Protein AF-A0A7Z0N219-F1 (afdb_monomer_lite)

Secondary structure (DSSP, 8-state):
--------------EEEEEEEEEETTEEEEEEEEEEEES-TTS-EEEEESSS-TT-TTS-SS-SSEEEEEEEETTEEEEEEEETTEEEEEE--TT---BTTEEEEEEEEEE--HHHHHHHHHTT--GGGS--SEEEEEEEEEEE-

pLDDT: mean 74.86, std 15.17, range [30.14, 91.12]

Sequence (145 aa):
MLAGMVYGGLASAQAQSGQLKGKIGPHTFDVPVQCEMAGKKETPTISAMTDSNRRKPLEDVNGDGVAGQVSSMNGTVVVSITFGDDFYRFNGKKNVEFRSKGFTWKETIKEYDNEKMKALMEAGKRLKDQAPERVYEIDLEFSCQ

Radius of gyration: 19.48 Å; chains: 1; bounding box: 41×27×77 Å

Structure (mmCIF, N/CA/C/O backbone):
data_AF-A0A7Z0N219-F1
#
_entry.id   AF-A0A7Z0N219-F1
#
loop_
_atom_site.group_PDB
_atom_site.id
_atom_site.type_symbol
_atom_site.label_atom_id
_atom_site.label_alt_id
_atom_site.label_comp_id
_atom_site.label_asym_id
_atom_site.label_entity_id
_atom_site.label_seq_id
_atom_site.pdbx_PDB_ins_code
_atom_site.Cartn_x
_atom_site.Cartn_y
_atom_site.Cartn_z
_atom_site.occupancy
_atom_site.B_iso_or_equiv
_atom_site.auth_seq_id
_atom_site.auth_comp_id
_atom_site.auth_asym_id
_atom_site.auth_atom_id
_atom_site.pdbx_PDB_model_num
ATOM 1 N N . MET A 1 1 ? 5.311 -14.480 56.507 1.00 34.00 1 MET A N 1
ATOM 2 C CA . MET A 1 1 ? 4.321 -14.904 55.491 1.00 34.00 1 MET A CA 1
ATOM 3 C C . MET A 1 1 ? 3.388 -13.717 55.293 1.00 34.00 1 MET A C 1
ATOM 5 O O . MET A 1 1 ? 2.900 -13.237 56.297 1.00 34.00 1 MET A O 1
ATOM 9 N N . LEU A 1 2 ? 3.149 -13.107 54.140 1.00 35.31 2 LEU A N 1
ATOM 10 C CA . LEU A 1 2 ? 3.546 -13.312 52.751 1.00 35.31 2 LEU A CA 1
ATOM 11 C C . LEU A 1 2 ? 3.485 -11.903 52.121 1.00 35.31 2 LEU A C 1
ATOM 13 O O . LEU A 1 2 ? 2.514 -11.182 52.340 1.00 35.31 2 LEU A O 1
ATOM 17 N N . ALA A 1 3 ? 4.530 -11.495 51.402 1.00 34.97 3 ALA A N 1
ATOM 18 C CA . ALA A 1 3 ? 4.552 -10.240 50.659 1.00 34.97 3 ALA A CA 1
ATOM 19 C C . ALA A 1 3 ? 3.649 -10.372 49.423 1.00 34.97 3 ALA A C 1
ATOM 21 O O . ALA A 1 3 ? 3.875 -11.242 48.583 1.00 34.97 3 ALA A O 1
ATOM 22 N N . GLY A 1 4 ? 2.621 -9.528 49.320 1.00 32.75 4 GLY A N 1
ATOM 23 C CA . GLY A 1 4 ? 1.792 -9.418 48.123 1.00 32.75 4 GLY A CA 1
ATOM 24 C C . GLY A 1 4 ? 2.549 -8.671 47.030 1.00 32.75 4 GLY A C 1
ATOM 25 O O . GLY A 1 4 ? 2.572 -7.443 47.020 1.00 32.75 4 GLY A O 1
ATOM 26 N N . MET A 1 5 ? 3.187 -9.412 46.124 1.00 35.53 5 MET A N 1
ATOM 27 C CA . MET A 1 5 ? 3.682 -8.879 44.856 1.00 35.53 5 MET A CA 1
ATOM 28 C C . MET A 1 5 ? 2.488 -8.516 43.968 1.00 35.53 5 MET A C 1
ATOM 30 O O . MET A 1 5 ? 1.808 -9.393 43.438 1.00 35.53 5 MET A O 1
ATOM 34 N N . VAL A 1 6 ? 2.245 -7.218 43.790 1.00 36.78 6 VAL A N 1
ATOM 35 C CA . VAL A 1 6 ? 1.408 -6.705 42.703 1.00 36.78 6 VAL A CA 1
ATOM 36 C C . VAL A 1 6 ? 2.245 -6.805 41.431 1.00 36.78 6 VAL A C 1
ATOM 38 O O . VAL A 1 6 ? 3.171 -6.023 41.218 1.00 36.78 6 VAL A O 1
ATOM 41 N N . TYR A 1 7 ? 1.972 -7.830 40.624 1.00 39.09 7 TYR A N 1
ATOM 42 C CA . TYR A 1 7 ? 2.580 -7.985 39.308 1.00 39.09 7 TYR A CA 1
ATOM 43 C C . TYR A 1 7 ? 2.173 -6.816 38.411 1.00 39.09 7 TYR A C 1
ATOM 45 O O . TYR A 1 7 ? 1.006 -6.430 38.348 1.00 39.09 7 TYR A O 1
ATOM 53 N N . GLY A 1 8 ? 3.185 -6.240 37.762 1.00 31.80 8 GLY A N 1
ATOM 54 C CA . GLY A 1 8 ? 3.091 -5.032 36.961 1.00 31.80 8 GLY A CA 1
ATOM 55 C C . GLY A 1 8 ? 2.038 -5.120 35.865 1.00 31.80 8 GLY A C 1
ATOM 56 O O . GLY A 1 8 ? 1.910 -6.127 35.168 1.00 31.80 8 GLY A O 1
ATOM 57 N N . GLY A 1 9 ? 1.315 -4.014 35.697 1.00 30.14 9 GLY A N 1
ATOM 58 C CA . GLY A 1 9 ? 0.512 -3.778 34.512 1.00 30.14 9 GLY A CA 1
ATOM 59 C C . GLY A 1 9 ? 1.410 -3.841 33.282 1.00 30.14 9 GLY A C 1
ATOM 60 O O . GLY A 1 9 ? 2.255 -2.972 33.069 1.00 30.14 9 GLY A O 1
ATOM 61 N N . LEU A 1 10 ? 1.225 -4.882 32.474 1.00 38.34 10 LEU A N 1
ATOM 62 C CA . LEU A 1 10 ? 1.564 -4.836 31.061 1.00 38.34 10 LEU A CA 1
ATOM 63 C C . LEU A 1 10 ? 0.826 -3.625 30.492 1.00 38.34 10 LEU A C 1
ATOM 65 O O . LEU A 1 10 ? -0.404 -3.586 30.510 1.00 38.34 10 LEU A O 1
ATOM 69 N N . ALA A 1 11 ? 1.578 -2.615 30.055 1.00 39.44 11 ALA A N 1
ATOM 70 C CA . ALA A 1 11 ? 1.037 -1.498 29.302 1.00 39.44 11 ALA A CA 1
ATOM 71 C C . ALA A 1 11 ? 0.228 -2.078 28.136 1.00 39.44 11 ALA A C 1
ATOM 73 O O . ALA A 1 11 ? 0.797 -2.695 27.234 1.00 39.44 11 ALA A O 1
ATOM 74 N N . SER A 1 12 ? -1.101 -1.955 28.189 1.00 44.16 12 SER A N 1
ATOM 75 C CA . SER A 1 12 ? -1.948 -2.368 27.080 1.00 44.16 12 SER A CA 1
ATOM 76 C C . SER A 1 12 ? -1.553 -1.515 25.883 1.00 44.16 12 SER A C 1
ATOM 78 O O . SER A 1 12 ? -1.646 -0.288 25.961 1.00 44.16 12 SER A O 1
ATOM 80 N N . ALA A 1 13 ? -1.107 -2.139 24.792 1.00 52.09 13 ALA A N 1
ATOM 81 C CA . ALA A 1 13 ? -1.085 -1.468 23.503 1.00 52.09 13 ALA A CA 1
ATOM 82 C C . ALA A 1 13 ? -2.501 -0.919 23.277 1.00 52.09 13 ALA A C 1
ATOM 84 O O . ALA A 1 13 ? -3.457 -1.692 23.214 1.00 52.09 13 ALA A O 1
ATOM 85 N N . GLN A 1 14 ? -2.661 0.405 23.295 1.00 53.62 14 GLN A N 1
ATOM 86 C CA . GLN A 1 14 ? -3.959 1.019 23.055 1.00 53.62 14 GLN A CA 1
ATOM 87 C C . GLN A 1 14 ? -4.280 0.784 21.581 1.00 53.62 14 GLN A C 1
ATOM 89 O O . GLN A 1 14 ? -3.629 1.357 20.710 1.00 53.62 14 GLN A O 1
ATOM 94 N N . ALA A 1 15 ? -5.229 -0.114 21.312 1.00 61.59 15 ALA A N 1
ATOM 95 C CA . ALA A 1 15 ? -5.799 -0.256 19.984 1.00 61.59 15 ALA A CA 1
ATOM 96 C C . ALA A 1 15 ? -6.549 1.044 19.674 1.00 61.59 15 ALA A C 1
ATOM 98 O O . ALA A 1 15 ? -7.510 1.392 20.362 1.00 61.59 15 ALA A O 1
ATOM 99 N N . GLN A 1 16 ? -6.055 1.784 18.692 1.00 68.12 16 GLN A N 1
ATOM 100 C CA . GLN A 1 16 ? -6.666 3.007 18.191 1.00 68.12 16 GLN A CA 1
ATOM 101 C C . GLN A 1 16 ? -7.459 2.680 16.931 1.00 68.12 16 GLN A C 1
ATOM 103 O O . GLN A 1 16 ? -7.056 1.828 16.141 1.00 68.12 16 GLN A O 1
ATOM 108 N N . SER A 1 17 ? -8.595 3.333 16.726 1.00 82.19 17 SER A N 1
ATOM 109 C CA . SER A 1 17 ? -9.316 3.228 15.457 1.00 82.19 17 SER A CA 1
ATOM 110 C C . SER A 1 17 ? -8.701 4.177 14.436 1.00 82.19 17 SER A C 1
ATOM 112 O O . SER A 1 17 ? -8.268 5.276 14.780 1.00 82.19 17 SER A O 1
ATOM 114 N N . GLY A 1 18 ? -8.686 3.777 13.176 1.00 86.75 18 GLY A N 1
ATOM 115 C CA . GLY A 1 18 ? -8.165 4.580 12.084 1.00 86.75 18 GLY A CA 1
ATOM 116 C C . GLY A 1 18 ? -8.953 4.401 10.798 1.00 86.75 18 GLY A C 1
ATOM 117 O O . GLY A 1 18 ? -9.899 3.617 10.737 1.00 86.75 18 GLY A O 1
ATOM 118 N N . GLN A 1 19 ? -8.510 5.107 9.762 1.00 89.06 19 GLN A N 1
ATOM 119 C CA . GLN A 1 19 ? -9.034 4.980 8.405 1.00 89.06 19 GLN A CA 1
ATOM 120 C C . GLN A 1 19 ? -7.877 4.795 7.427 1.00 89.06 19 GLN A C 1
ATOM 122 O O . GLN A 1 19 ? -6.863 5.496 7.523 1.00 89.06 19 GLN A O 1
ATOM 127 N N . LEU A 1 20 ? -8.050 3.889 6.470 1.00 88.56 20 LEU A N 1
ATOM 128 C CA . LEU A 1 20 ? -7.204 3.768 5.294 1.00 88.56 20 LEU A CA 1
ATOM 129 C C . LEU A 1 20 ? -8.090 3.912 4.057 1.00 88.56 20 LEU A C 1
ATOM 131 O O . LEU A 1 20 ? -8.976 3.097 3.814 1.00 88.56 20 LEU A O 1
ATOM 135 N N . LYS A 1 21 ? -7.845 4.951 3.267 1.00 91.00 21 LYS A N 1
ATOM 136 C CA . LYS A 1 21 ? -8.615 5.222 2.053 1.00 91.00 21 LYS A CA 1
ATOM 137 C C . LYS A 1 21 ? -7.705 5.597 0.908 1.00 91.00 21 LYS A C 1
ATOM 139 O O . LYS A 1 21 ? -6.600 6.103 1.122 1.00 91.00 21 LYS A O 1
ATOM 144 N N . GLY A 1 22 ? -8.177 5.374 -0.307 1.00 89.81 22 GLY A N 1
ATOM 145 C CA . GLY A 1 22 ? -7.397 5.734 -1.467 1.00 89.81 22 GLY A CA 1
ATOM 146 C C . GLY A 1 22 ? -7.773 5.032 -2.750 1.00 89.81 22 GLY A C 1
ATOM 147 O O . GLY A 1 22 ? -8.852 4.457 -2.900 1.00 89.81 22 GLY A O 1
ATOM 148 N N . LYS A 1 23 ? -6.829 5.103 -3.685 1.00 90.00 23 LYS A N 1
ATOM 149 C CA . LYS A 1 23 ? -6.886 4.451 -4.987 1.00 90.00 23 LYS A CA 1
ATOM 150 C C . LYS A 1 23 ? -5.581 3.719 -5.266 1.00 90.00 23 LYS A C 1
ATOM 152 O O . LYS A 1 23 ? -4.509 4.278 -5.038 1.00 90.00 23 LYS A O 1
ATOM 157 N N . ILE A 1 24 ? -5.682 2.498 -5.789 1.00 88.88 24 ILE A N 1
ATOM 158 C CA . ILE A 1 24 ? -4.566 1.716 -6.331 1.00 88.88 24 ILE A CA 1
ATOM 159 C C . ILE A 1 24 ? -5.014 1.133 -7.669 1.00 88.88 24 ILE A C 1
ATOM 161 O O . ILE A 1 24 ? -5.860 0.241 -7.721 1.00 88.88 24 ILE A O 1
ATOM 165 N N . GLY A 1 25 ? -4.462 1.643 -8.772 1.00 86.56 25 GLY A N 1
ATOM 166 C CA . GLY A 1 25 ? -4.859 1.184 -10.107 1.00 86.56 25 GLY A CA 1
ATOM 167 C C . GLY A 1 25 ? -6.367 1.395 -10.353 1.00 86.56 25 GLY A C 1
ATOM 168 O O . GLY A 1 25 ? -6.812 2.545 -10.293 1.00 86.56 25 GLY A O 1
ATOM 169 N N . PRO A 1 26 ? -7.158 0.344 -10.652 1.00 87.06 26 PRO A N 1
ATOM 170 C CA . PRO A 1 26 ? -8.609 0.459 -10.833 1.00 87.06 26 PRO A CA 1
ATOM 171 C C . PRO A 1 26 ? -9.397 0.482 -9.511 1.00 87.06 26 PRO A C 1
ATOM 173 O O . PRO A 1 26 ? -10.580 0.818 -9.519 1.00 87.06 26 PRO A O 1
ATOM 176 N N . HIS A 1 27 ? -8.765 0.139 -8.388 1.00 88.56 27 HIS A N 1
ATOM 177 C CA . HIS A 1 27 ? -9.434 -0.068 -7.106 1.00 88.56 27 HIS A CA 1
ATOM 178 C C . HIS A 1 27 ? -9.525 1.233 -6.317 1.00 88.56 27 HIS A C 1
ATOM 180 O O . HIS A 1 27 ? -8.522 1.926 -6.146 1.00 88.56 27 HIS A O 1
ATOM 186 N N . THR A 1 28 ? -10.721 1.558 -5.827 1.00 90.06 28 THR A N 1
ATOM 187 C CA . THR A 1 28 ? -10.966 2.649 -4.868 1.00 90.06 28 THR A CA 1
ATOM 188 C C . THR A 1 28 ? -11.518 2.052 -3.585 1.00 90.06 28 THR A C 1
ATOM 190 O O . THR A 1 28 ? -12.356 1.157 -3.649 1.00 90.06 28 THR A O 1
ATOM 193 N N . PHE A 1 29 ? -11.064 2.538 -2.435 1.00 87.44 29 PHE A N 1
ATOM 194 C CA . PHE A 1 29 ? -11.431 1.977 -1.139 1.00 87.44 29 PHE A CA 1
ATOM 195 C C . PHE A 1 29 ? -11.436 3.036 -0.042 1.00 87.44 29 PHE A C 1
ATOM 197 O O . PHE A 1 29 ? -10.723 4.038 -0.114 1.00 87.44 29 PHE A O 1
ATOM 204 N N . ASP A 1 30 ? -12.244 2.782 0.979 1.00 91.12 30 ASP A N 1
ATOM 205 C CA . ASP A 1 30 ? -12.344 3.582 2.193 1.00 91.12 30 ASP A CA 1
ATOM 206 C C . ASP A 1 30 ? -12.725 2.645 3.342 1.00 91.12 30 ASP A C 1
ATOM 208 O O . ASP A 1 30 ? -13.893 2.292 3.501 1.00 91.12 30 ASP A O 1
ATOM 212 N N . VAL A 1 31 ? -11.722 2.164 4.078 1.00 86.56 31 VAL A N 1
ATOM 213 C CA . VAL A 1 31 ? -11.886 1.073 5.044 1.00 86.56 31 VAL A CA 1
ATOM 214 C C . VAL A 1 31 ? -11.406 1.470 6.439 1.00 86.56 31 VAL A C 1
ATOM 216 O O . VAL A 1 31 ? -10.366 2.132 6.583 1.00 86.56 31 VAL A O 1
ATOM 219 N N . PRO A 1 32 ? -12.146 1.075 7.491 1.00 86.69 32 PRO A N 1
ATOM 220 C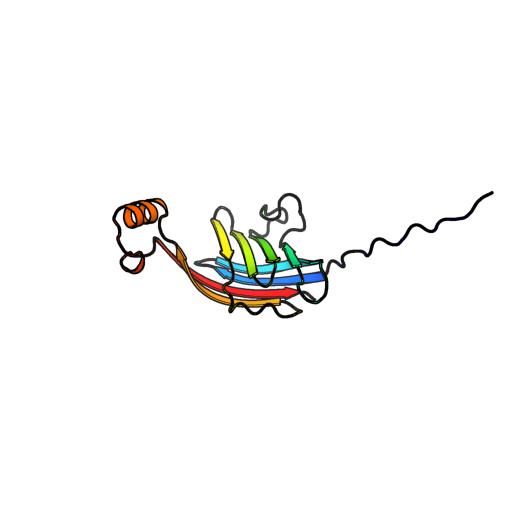 CA . PRO A 1 32 ? -11.683 1.254 8.853 1.00 86.69 32 PRO A CA 1
ATOM 221 C C . PRO A 1 32 ? -10.455 0.375 9.092 1.00 86.69 32 PRO A C 1
ATOM 223 O O . PRO A 1 32 ? -10.324 -0.711 8.532 1.00 86.69 32 PRO A O 1
ATOM 226 N N . VAL A 1 33 ? -9.557 0.830 9.958 1.00 85.12 33 VAL A N 1
ATOM 227 C CA . VAL A 1 33 ? -8.385 0.050 10.364 1.00 85.12 33 VAL A CA 1
ATOM 228 C C . VAL A 1 33 ? -8.218 0.059 11.873 1.00 85.12 33 VAL A C 1
ATOM 230 O O . VAL A 1 33 ? -8.522 1.043 12.548 1.00 85.12 33 VAL A O 1
ATOM 233 N N . GLN A 1 34 ? -7.700 -1.037 12.414 1.00 85.12 34 GLN A N 1
ATOM 234 C CA . GLN A 1 34 ? -7.268 -1.108 13.805 1.00 85.12 34 GLN A CA 1
ATOM 235 C C . GLN A 1 34 ? -5.780 -0.802 13.885 1.00 85.12 34 GLN A C 1
ATOM 237 O O . GLN A 1 34 ? -4.958 -1.572 13.393 1.00 85.12 34 GLN A O 1
ATOM 242 N N . CYS A 1 35 ? -5.449 0.335 14.488 1.00 81.88 35 CYS A N 1
ATOM 243 C CA . CYS A 1 35 ? -4.096 0.815 14.689 1.00 81.88 35 CYS A CA 1
ATOM 244 C C . CYS A 1 35 ? -3.499 0.294 15.994 1.00 81.88 35 CYS A C 1
ATOM 246 O O . CYS A 1 35 ? -4.088 0.392 17.070 1.00 81.88 35 CYS A O 1
ATOM 248 N N . GLU A 1 36 ? -2.257 -0.149 15.908 1.00 79.38 36 GLU A N 1
ATOM 249 C CA . GLU A 1 36 ? -1.419 -0.502 17.038 1.00 79.38 36 GLU A CA 1
ATOM 250 C C . GLU A 1 36 ? -0.117 0.267 16.940 1.00 79.38 36 GLU A C 1
ATOM 252 O O . GLU A 1 36 ? 0.669 0.081 16.008 1.00 79.38 36 GLU A O 1
ATOM 257 N N . MET A 1 37 ? 0.104 1.140 17.918 1.00 73.56 37 MET A N 1
ATOM 258 C CA . MET A 1 37 ? 1.336 1.903 18.034 1.00 73.56 37 MET A CA 1
ATOM 259 C C . MET A 1 37 ? 2.266 1.214 19.029 1.00 73.56 37 MET A C 1
ATOM 261 O O . MET A 1 37 ? 1.938 1.056 20.205 1.00 73.56 37 MET A O 1
ATOM 265 N N . ALA A 1 38 ? 3.447 0.823 18.563 1.00 67.12 38 ALA A N 1
ATOM 266 C CA . ALA A 1 38 ? 4.514 0.269 19.384 1.00 67.12 38 ALA A CA 1
ATOM 267 C C . ALA A 1 38 ? 5.810 1.074 19.202 1.00 67.12 38 ALA A C 1
ATOM 269 O O . ALA A 1 38 ? 6.076 1.621 18.134 1.00 67.12 38 ALA A O 1
ATOM 270 N N . GLY A 1 39 ? 6.643 1.132 20.244 1.00 58.03 39 GLY A N 1
ATOM 271 C CA . GLY A 1 39 ? 7.956 1.789 20.206 1.00 58.03 39 GLY A CA 1
ATOM 272 C C . GLY A 1 39 ? 8.042 3.107 20.987 1.00 58.03 39 GLY A C 1
ATOM 273 O O . GLY A 1 39 ? 7.047 3.654 21.460 1.00 58.03 39 GLY A O 1
ATOM 274 N N . LYS A 1 40 ? 9.272 3.605 21.175 1.00 48.78 40 LYS A N 1
ATOM 275 C CA . LYS A 1 40 ? 9.532 4.920 21.789 1.00 48.78 40 LYS A CA 1
ATOM 276 C C . LYS A 1 40 ? 9.188 6.028 20.782 1.00 48.78 40 LYS A C 1
ATOM 278 O O . LYS A 1 40 ? 9.283 5.810 19.580 1.00 48.78 40 LYS A O 1
ATOM 283 N N . LYS A 1 41 ? 8.843 7.225 21.282 1.00 53.25 41 LYS A N 1
ATOM 284 C CA . LYS A 1 41 ? 8.380 8.410 20.517 1.00 53.25 41 LYS A CA 1
ATOM 285 C C . LYS A 1 41 ? 9.210 8.790 19.272 1.00 53.25 41 LYS A C 1
ATOM 287 O O . LYS A 1 41 ? 8.706 9.527 18.437 1.00 53.25 41 LYS A O 1
ATOM 292 N N . GLU A 1 42 ? 10.448 8.315 19.151 1.00 49.94 42 GLU A N 1
ATOM 293 C CA . GLU A 1 42 ? 11.377 8.651 18.063 1.00 49.94 42 GLU A CA 1
ATOM 294 C C . GLU A 1 42 ? 11.259 7.730 16.832 1.00 49.94 42 GLU A C 1
ATOM 296 O O . GLU A 1 42 ? 11.623 8.144 15.735 1.00 49.94 42 GLU A O 1
ATOM 301 N N . THR A 1 43 ? 10.712 6.514 16.971 1.00 54.75 43 THR A N 1
ATOM 302 C CA . THR A 1 43 ? 10.499 5.565 15.858 1.00 54.75 43 THR A CA 1
ATOM 303 C C . THR A 1 43 ? 9.184 4.790 16.026 1.00 54.75 43 THR A C 1
ATOM 305 O O . THR A 1 43 ? 9.193 3.573 16.233 1.00 54.75 43 THR A O 1
ATOM 308 N N . PRO A 1 44 ? 8.023 5.472 15.972 1.00 56.62 44 PRO A N 1
ATOM 309 C CA . PRO A 1 44 ? 6.735 4.810 16.138 1.00 56.62 44 PRO A CA 1
ATOM 310 C C . PRO A 1 44 ? 6.544 3.747 15.052 1.00 56.62 44 PRO A C 1
ATOM 312 O O . PRO A 1 44 ? 6.527 4.050 13.859 1.00 56.62 44 PRO A O 1
ATOM 315 N N . THR A 1 45 ? 6.395 2.495 15.480 1.00 62.62 45 THR A N 1
ATOM 316 C CA . THR A 1 45 ? 5.911 1.412 14.630 1.00 62.62 45 THR A CA 1
ATOM 317 C C . THR A 1 45 ? 4.400 1.448 14.692 1.00 62.62 45 THR A C 1
ATOM 319 O O . THR A 1 45 ? 3.821 1.147 15.733 1.00 62.62 45 THR A O 1
ATOM 322 N N . ILE A 1 46 ? 3.762 1.858 13.601 1.00 67.75 46 ILE A N 1
ATOM 323 C CA . ILE A 1 46 ? 2.314 1.717 13.462 1.00 67.75 46 ILE A CA 1
ATOM 324 C C . ILE A 1 46 ? 2.072 0.464 12.652 1.00 67.75 46 ILE A C 1
ATOM 326 O O . ILE A 1 46 ? 2.596 0.374 11.549 1.00 67.75 46 ILE A O 1
ATOM 330 N N . SER A 1 47 ? 1.311 -0.477 13.200 1.00 72.12 47 SER A N 1
ATOM 331 C CA . SER A 1 47 ? 0.651 -1.520 12.425 1.00 72.12 47 SER A CA 1
ATOM 332 C C . SER A 1 47 ? -0.820 -1.155 12.345 1.00 72.12 47 SER A C 1
ATOM 334 O O . SER A 1 47 ? -1.428 -0.922 13.382 1.00 72.12 47 SER A O 1
ATOM 336 N N . ALA A 1 48 ? -1.397 -1.102 11.153 1.00 70.62 48 ALA A N 1
ATOM 337 C CA . ALA A 1 48 ? -2.836 -0.958 11.003 1.00 70.62 48 ALA A CA 1
ATOM 338 C C . ALA A 1 48 ? -3.370 -2.059 10.108 1.00 70.62 48 ALA A C 1
ATOM 340 O O . ALA A 1 48 ? -2.760 -2.335 9.077 1.00 70.62 48 ALA A O 1
ATOM 341 N N . MET A 1 49 ? -4.459 -2.698 10.519 1.00 78.38 49 MET A N 1
ATOM 342 C CA . MET A 1 49 ? -5.068 -3.792 9.768 1.00 78.38 49 MET A CA 1
ATOM 343 C C . MET A 1 49 ? -6.527 -3.461 9.466 1.00 78.38 49 MET A C 1
ATOM 345 O O . MET A 1 49 ? -7.226 -2.984 10.361 1.00 78.38 49 MET A O 1
ATOM 349 N N . THR A 1 50 ? -6.974 -3.697 8.230 1.00 74.44 50 THR A N 1
ATOM 350 C CA . THR A 1 50 ? -8.404 -3.594 7.864 1.00 74.44 50 THR A CA 1
ATOM 351 C C . THR A 1 50 ? -9.212 -4.714 8.523 1.00 74.44 50 THR A C 1
ATOM 353 O O . THR A 1 50 ? -10.365 -4.523 8.903 1.00 74.44 50 THR A O 1
ATOM 356 N N . ASP A 1 51 ? -8.547 -5.843 8.784 1.00 72.69 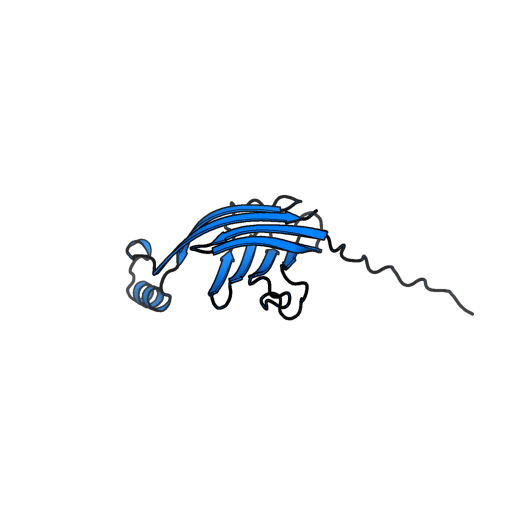51 ASP A N 1
ATOM 357 C CA . ASP A 1 51 ? -9.068 -6.974 9.534 1.00 72.69 51 ASP A CA 1
ATOM 358 C C . ASP A 1 51 ? -8.292 -7.195 10.842 1.00 72.69 51 ASP A C 1
ATOM 360 O O . ASP A 1 51 ? -7.065 -7.278 10.860 1.00 72.69 51 ASP A O 1
ATOM 364 N N . SER A 1 52 ? -9.001 -7.347 11.962 1.00 64.56 52 SER A N 1
ATOM 365 C CA . SER A 1 52 ? -8.393 -7.608 13.278 1.00 64.56 52 SER A CA 1
ATOM 366 C C . SER A 1 52 ? -7.670 -8.966 13.404 1.00 64.56 52 SER A C 1
ATOM 368 O O . SER A 1 52 ? -7.074 -9.264 14.448 1.00 64.56 52 SER A O 1
ATOM 370 N N . ASN A 1 53 ? -7.670 -9.808 12.365 1.00 70.69 53 ASN A N 1
ATOM 371 C CA . ASN A 1 53 ? -6.956 -11.080 12.356 1.00 70.69 53 ASN A CA 1
ATOM 372 C C . ASN A 1 53 ? -5.434 -10.930 12.171 1.00 70.69 53 ASN A C 1
ATOM 374 O O . ASN A 1 53 ? -4.869 -11.161 11.100 1.00 70.69 53 ASN A O 1
ATOM 378 N N . ARG A 1 54 ? -4.722 -10.689 13.277 1.00 64.31 54 ARG A N 1
ATOM 379 C CA . ARG A 1 54 ? -3.249 -10.574 13.293 1.00 64.31 54 ARG A CA 1
ATOM 380 C C . ARG A 1 54 ? -2.486 -11.776 12.729 1.00 64.31 54 ARG A C 1
ATOM 382 O O . ARG A 1 54 ? -1.319 -11.632 12.372 1.00 64.31 54 ARG A O 1
ATOM 389 N N . ARG A 1 55 ? -3.081 -12.976 12.706 1.00 72.50 55 ARG A N 1
ATOM 390 C CA . ARG A 1 55 ? -2.414 -14.176 12.165 1.00 72.50 55 ARG A CA 1
ATOM 391 C C . ARG A 1 55 ? -2.419 -14.191 10.643 1.00 72.50 55 ARG A C 1
ATOM 393 O O . ARG A 1 55 ? -1.549 -14.825 10.052 1.00 72.50 55 ARG A O 1
ATOM 400 N N . LYS A 1 56 ? -3.395 -13.521 10.032 1.00 75.44 56 LYS A N 1
ATOM 401 C CA . LY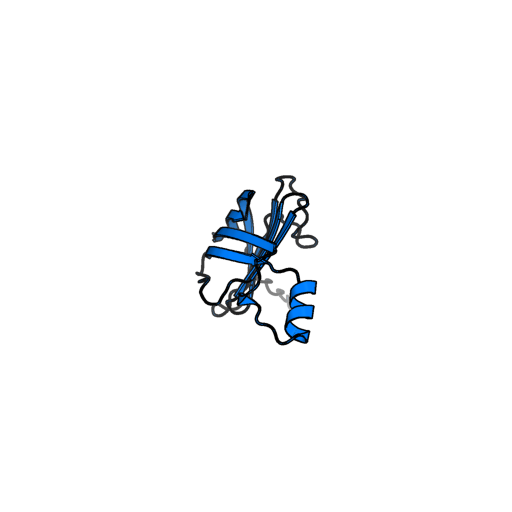S A 1 56 ? -3.591 -13.460 8.588 1.00 75.44 56 LYS A CA 1
ATOM 402 C C . LYS A 1 56 ? -4.077 -12.060 8.181 1.00 75.44 56 LYS A C 1
ATOM 404 O O . LYS A 1 56 ? -5.204 -11.915 7.730 1.00 75.44 56 LYS A O 1
ATOM 409 N N . PRO A 1 57 ? -3.229 -11.028 8.317 1.00 72.38 57 PRO A N 1
ATOM 410 C CA . PRO A 1 57 ? -3.627 -9.626 8.131 1.00 72.38 57 PRO A CA 1
ATOM 411 C C . PRO A 1 57 ? -3.970 -9.247 6.676 1.00 72.38 57 PRO A C 1
ATOM 413 O O . PRO A 1 57 ? -4.311 -8.103 6.406 1.00 72.38 57 PRO A O 1
ATOM 416 N N . LEU A 1 58 ? -3.826 -10.190 5.739 1.00 82.19 58 LEU A N 1
ATOM 417 C CA . LEU A 1 58 ? -4.143 -10.047 4.316 1.00 82.19 58 LEU A CA 1
ATOM 418 C C . LEU A 1 58 ? -5.271 -10.996 3.875 1.00 82.19 58 LEU A C 1
ATOM 420 O O . LEU A 1 58 ? -5.512 -11.136 2.679 1.00 82.19 58 LEU A O 1
ATOM 424 N N . GLU A 1 59 ? -5.918 -11.678 4.823 1.00 82.88 59 GLU A N 1
ATOM 425 C CA . GLU A 1 59 ? -7.150 -12.430 4.585 1.00 82.88 59 GLU A CA 1
ATOM 426 C C . GLU A 1 59 ? -8.332 -11.519 4.919 1.00 82.88 59 GLU A C 1
ATOM 428 O O . GLU A 1 59 ? -8.366 -10.927 5.995 1.00 82.88 59 GLU A O 1
ATOM 433 N N . ASP A 1 60 ? -9.276 -11.404 3.989 1.00 82.44 60 ASP A N 1
ATOM 434 C CA . ASP A 1 60 ? -10.514 -10.646 4.168 1.00 82.44 60 ASP A CA 1
ATOM 435 C C . ASP A 1 60 ? -11.507 -11.488 4.988 1.00 82.44 60 ASP A C 1
ATOM 437 O O . ASP A 1 60 ? -12.303 -12.252 4.438 1.00 82.44 60 ASP A O 1
ATOM 441 N N . VAL A 1 61 ? -11.395 -11.444 6.320 1.00 81.44 61 VAL A N 1
ATOM 442 C CA . VAL A 1 61 ? -12.264 -12.219 7.227 1.00 81.44 61 VAL A CA 1
ATOM 443 C C . VAL A 1 61 ? -13.592 -11.496 7.451 1.00 81.44 61 VAL A C 1
ATOM 445 O O . VAL A 1 61 ? -14.605 -12.147 7.719 1.00 81.44 61 VAL A O 1
ATOM 448 N N . ASN A 1 62 ? -13.605 -10.165 7.352 1.00 78.19 62 ASN A N 1
ATOM 449 C CA . ASN A 1 62 ? -14.804 -9.349 7.529 1.00 78.19 62 ASN A CA 1
ATOM 450 C C . ASN A 1 62 ? -15.729 -9.345 6.283 1.00 78.19 62 ASN A C 1
ATOM 452 O O . ASN A 1 62 ? -16.919 -9.052 6.429 1.00 78.19 62 ASN A O 1
ATOM 456 N N . GLY A 1 63 ? -15.219 -9.733 5.106 1.00 80.12 63 GLY A N 1
ATOM 457 C CA . GLY A 1 63 ? -15.962 -9.871 3.853 1.00 80.12 63 GLY A CA 1
ATOM 458 C C . GLY A 1 63 ? -16.244 -8.553 3.128 1.00 80.12 63 GLY A C 1
ATOM 459 O O . GLY A 1 63 ? -17.225 -8.482 2.382 1.00 80.12 63 GLY A O 1
ATOM 460 N N . ASP A 1 64 ? -15.450 -7.506 3.362 1.00 79.00 64 ASP A N 1
ATOM 461 C CA . ASP A 1 64 ? -15.612 -6.182 2.742 1.00 79.00 64 ASP A CA 1
ATOM 462 C C . ASP A 1 64 ? -14.909 -6.044 1.377 1.00 79.00 64 ASP A C 1
ATOM 464 O O . ASP A 1 64 ? -15.050 -5.023 0.695 1.00 79.00 64 ASP A O 1
ATOM 468 N N . GLY A 1 65 ? -14.209 -7.094 0.943 1.00 84.56 65 GLY A N 1
ATOM 469 C CA . GLY A 1 65 ? -13.463 -7.159 -0.306 1.00 84.56 65 GLY A CA 1
ATOM 470 C C . GLY A 1 65 ? -12.046 -6.591 -0.217 1.00 84.56 65 GLY A C 1
ATOM 471 O O . GLY A 1 65 ? -11.360 -6.570 -1.246 1.00 84.56 65 GLY A O 1
ATOM 472 N N . VAL A 1 66 ? -11.597 -6.126 0.958 1.00 87.44 66 VAL A N 1
ATOM 473 C CA . VAL A 1 66 ? -10.314 -5.438 1.159 1.00 87.44 66 VAL A CA 1
ATOM 474 C C . VAL A 1 66 ? -9.592 -5.920 2.424 1.00 87.44 66 VAL A C 1
ATOM 476 O O . VAL A 1 66 ? -9.906 -5.557 3.556 1.00 87.44 66 VAL A O 1
ATOM 479 N N . ALA A 1 67 ? -8.473 -6.616 2.235 1.00 88.25 67 ALA A N 1
ATOM 480 C CA . ALA A 1 67 ? -7.572 -6.961 3.335 1.00 88.25 67 ALA A CA 1
ATOM 481 C C . ALA A 1 67 ? -6.273 -6.164 3.233 1.00 88.25 67 ALA A C 1
ATOM 483 O O . ALA A 1 67 ? -5.583 -6.235 2.221 1.00 88.25 67 ALA A O 1
ATOM 484 N N . GLY A 1 68 ? -5.908 -5.403 4.260 1.00 86.88 68 GLY A N 1
ATOM 485 C CA . GLY A 1 68 ? -4.755 -4.515 4.200 1.00 86.88 68 GLY A CA 1
ATOM 486 C C . GLY A 1 68 ? -3.993 -4.418 5.506 1.00 86.88 68 GLY A C 1
ATOM 487 O O . GLY A 1 68 ? -4.576 -4.361 6.584 1.00 86.88 68 GLY A O 1
ATOM 488 N N . GLN A 1 69 ? -2.671 -4.325 5.384 1.00 87.69 69 GLN A N 1
ATOM 489 C CA . GLN A 1 69 ? -1.752 -4.007 6.459 1.00 87.69 69 GLN A CA 1
ATOM 490 C C . GLN A 1 69 ? -0.901 -2.787 6.096 1.00 87.69 69 GLN A C 1
ATOM 492 O O . GLN A 1 69 ? -0.192 -2.765 5.087 1.00 87.69 69 GLN A O 1
ATOM 497 N N . VAL A 1 70 ? -0.898 -1.799 6.982 1.00 86.69 70 VAL A N 1
ATOM 498 C CA . VAL A 1 70 ? 0.061 -0.693 6.983 1.00 86.69 70 VAL A CA 1
ATOM 499 C C . VAL A 1 70 ? 1.080 -0.959 8.078 1.00 86.69 70 VAL A C 1
ATOM 501 O O . VAL A 1 70 ? 0.700 -1.267 9.202 1.00 86.69 70 VAL A O 1
ATOM 504 N N . SER A 1 71 ? 2.367 -0.823 7.770 1.00 82.75 71 SER A N 1
ATOM 505 C CA . SER A 1 71 ? 3.443 -0.847 8.760 1.00 82.75 71 SER A CA 1
ATOM 506 C C . SER A 1 71 ? 4.388 0.338 8.574 1.00 82.75 71 SER A C 1
ATOM 508 O O . SER A 1 71 ? 4.642 0.759 7.450 1.00 82.75 71 SER A O 1
ATOM 510 N N . SER A 1 72 ? 4.919 0.890 9.663 1.00 77.69 72 SER A N 1
ATOM 511 C CA . SER A 1 72 ? 6.028 1.852 9.617 1.00 77.69 72 SER A CA 1
ATOM 512 C C . SER A 1 72 ? 7.197 1.301 10.418 1.00 77.69 72 SER A C 1
ATOM 514 O O . SER A 1 72 ? 7.025 0.954 11.580 1.00 77.69 72 SER A O 1
ATOM 516 N N . MET A 1 73 ? 8.383 1.199 9.821 1.00 69.94 73 MET A N 1
ATOM 517 C CA . MET A 1 73 ? 9.599 0.792 10.529 1.00 69.94 73 MET A CA 1
ATOM 518 C C . MET A 1 73 ? 10.745 1.722 10.140 1.00 69.94 73 MET A C 1
ATOM 520 O O . MET A 1 73 ? 11.042 1.891 8.959 1.00 69.94 73 MET A O 1
ATOM 524 N N . ASN A 1 74 ? 11.389 2.346 11.132 1.00 70.50 74 ASN A N 1
ATOM 525 C CA . ASN A 1 74 ? 12.491 3.299 10.924 1.00 70.50 74 ASN A CA 1
ATOM 526 C C . ASN A 1 74 ? 12.151 4.427 9.923 1.00 70.50 74 ASN A C 1
ATOM 528 O O . ASN A 1 74 ? 12.983 4.811 9.103 1.00 70.50 74 ASN A O 1
ATOM 532 N N . GLY A 1 75 ? 10.909 4.922 9.952 1.00 69.56 75 GLY A N 1
ATOM 533 C CA . GLY A 1 75 ? 10.431 5.986 9.060 1.00 69.56 75 GLY A CA 1
ATOM 534 C C . GLY A 1 75 ? 10.099 5.537 7.633 1.00 69.56 75 GLY A C 1
ATOM 535 O O . GLY A 1 75 ? 9.729 6.370 6.813 1.00 69.56 75 GLY A O 1
ATOM 536 N N . THR A 1 76 ? 10.211 4.242 7.321 1.00 78.12 76 THR A N 1
ATOM 537 C CA . THR A 1 76 ? 9.757 3.678 6.044 1.00 78.12 76 THR A CA 1
ATOM 538 C C . THR A 1 76 ? 8.361 3.100 6.212 1.00 78.12 76 THR A C 1
ATOM 540 O O . THR A 1 76 ? 8.158 2.210 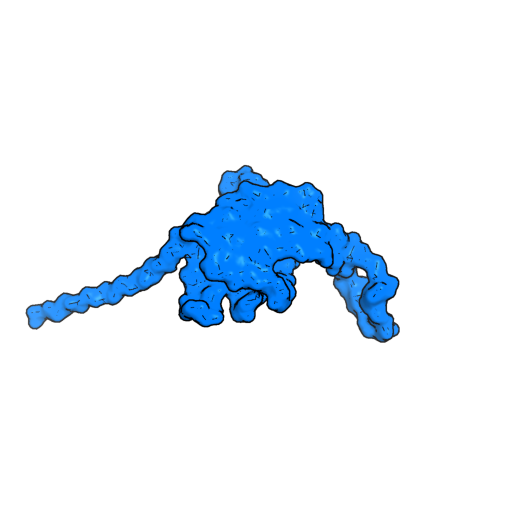7.037 1.00 78.12 76 THR A O 1
ATOM 543 N N . VAL A 1 77 ? 7.415 3.587 5.411 1.00 83.50 77 VAL A N 1
ATOM 544 C CA . VAL A 1 77 ? 6.053 3.046 5.334 1.00 83.50 77 VAL A CA 1
ATOM 545 C C . VAL A 1 77 ? 6.045 1.835 4.411 1.00 83.50 77 VAL A C 1
ATOM 547 O O . VAL A 1 77 ? 6.651 1.860 3.347 1.00 83.50 77 VAL A O 1
ATOM 550 N N . VAL A 1 78 ? 5.341 0.778 4.785 1.00 86.12 78 VAL A N 1
ATOM 551 C CA . VAL A 1 78 ? 5.056 -0.370 3.928 1.00 86.12 78 VAL A CA 1
ATOM 552 C C . VAL A 1 78 ? 3.554 -0.597 3.956 1.00 86.12 78 VAL A C 1
ATOM 554 O O . VAL A 1 78 ? 2.975 -0.778 5.026 1.00 86.12 78 VAL A O 1
ATOM 557 N N . VAL A 1 79 ? 2.932 -0.599 2.783 1.00 88.19 79 VAL A N 1
ATOM 558 C CA . VAL A 1 79 ? 1.509 -0.900 2.604 1.00 88.19 79 VAL A CA 1
ATOM 559 C C . VAL A 1 79 ? 1.414 -2.213 1.845 1.00 88.19 79 VAL A C 1
ATOM 561 O O . VAL A 1 79 ? 2.018 -2.349 0.785 1.00 88.19 79 VAL A O 1
ATOM 564 N N . SER A 1 80 ? 0.699 -3.186 2.396 1.00 90.00 80 SER A N 1
ATOM 565 C CA . SER A 1 80 ? 0.317 -4.423 1.707 1.00 90.00 80 SER A CA 1
ATOM 566 C C . SER A 1 80 ? -1.201 -4.498 1.705 1.00 90.00 80 SER A C 1
ATOM 568 O O . SER A 1 80 ? -1.798 -4.309 2.758 1.00 90.00 80 SER A O 1
ATOM 570 N N . ILE A 1 81 ? -1.825 -4.713 0.554 1.00 89.44 81 ILE A N 1
ATOM 571 C CA . ILE A 1 81 ? -3.283 -4.692 0.421 1.00 89.44 81 ILE A CA 1
ATOM 572 C C . ILE A 1 81 ? -3.739 -5.654 -0.668 1.00 89.44 81 ILE A C 1
ATOM 574 O O . ILE A 1 81 ? -3.067 -5.811 -1.688 1.00 89.44 81 ILE A O 1
ATOM 578 N N . THR A 1 82 ? -4.879 -6.281 -0.430 1.00 89.56 82 THR A N 1
ATOM 579 C CA . THR A 1 82 ? -5.509 -7.267 -1.294 1.00 89.56 82 THR A CA 1
ATOM 580 C C . THR A 1 82 ? -6.913 -6.790 -1.657 1.00 89.56 82 THR A C 1
ATOM 582 O O . THR A 1 82 ? -7.658 -6.381 -0.768 1.00 89.56 82 THR A O 1
ATOM 585 N N . PHE A 1 83 ? -7.269 -6.873 -2.940 1.00 88.56 83 PHE A N 1
ATOM 586 C CA . PHE A 1 83 ? -8.621 -6.666 -3.469 1.00 88.56 83 PHE A CA 1
ATOM 587 C C . PHE A 1 83 ? -9.069 -7.947 -4.177 1.00 88.56 83 PHE A C 1
ATOM 589 O O . PHE A 1 83 ? -8.676 -8.193 -5.318 1.00 88.56 83 PHE A O 1
ATOM 596 N N . GLY A 1 84 ? -9.853 -8.795 -3.509 1.00 85.94 84 GLY A N 1
ATOM 597 C CA . GLY A 1 84 ? -10.142 -10.139 -4.025 1.00 85.94 84 GLY A CA 1
ATOM 598 C C . GLY A 1 84 ? -8.855 -10.942 -4.265 1.00 85.94 84 GLY A C 1
ATOM 599 O O . GLY A 1 84 ? -8.151 -11.263 -3.313 1.00 85.94 84 GLY A O 1
ATOM 600 N N . ASP A 1 85 ? -8.536 -11.237 -5.529 1.00 84.69 85 ASP A N 1
ATOM 601 C CA . ASP A 1 85 ? -7.316 -11.965 -5.923 1.00 84.69 85 ASP A CA 1
ATOM 602 C C . ASP A 1 85 ? -6.113 -11.045 -6.222 1.00 84.69 85 ASP A C 1
ATOM 604 O O . ASP A 1 85 ? -4.980 -11.519 -6.360 1.00 84.69 85 ASP A O 1
ATOM 608 N N . ASP A 1 86 ? -6.328 -9.729 -6.332 1.00 86.38 86 ASP A N 1
ATOM 609 C CA . ASP A 1 86 ? -5.264 -8.773 -6.636 1.00 86.38 86 ASP A CA 1
ATOM 610 C C . ASP A 1 86 ? -4.481 -8.417 -5.370 1.00 86.38 86 ASP A C 1
ATOM 612 O O . ASP A 1 86 ? -5.038 -7.867 -4.423 1.00 86.38 86 ASP A O 1
ATOM 616 N N . PHE A 1 87 ? -3.168 -8.658 -5.373 1.00 88.06 87 PHE A N 1
ATOM 617 C CA . PHE A 1 87 ? -2.271 -8.299 -4.274 1.00 88.06 87 PHE A CA 1
ATOM 618 C C . PHE A 1 87 ? -1.318 -7.166 -4.661 1.00 88.06 87 PHE A C 1
ATOM 620 O O . PHE A 1 87 ? -0.633 -7.229 -5.684 1.00 88.06 87 PHE A O 1
ATOM 627 N N . TYR A 1 88 ? -1.203 -6.171 -3.782 1.00 87.62 88 TYR A N 1
ATOM 628 C CA . TYR A 1 88 ? -0.310 -5.031 -3.933 1.00 87.62 88 TYR A CA 1
ATOM 629 C C . TYR A 1 88 ? 0.571 -4.854 -2.701 1.00 87.62 88 TYR A C 1
ATOM 631 O O . TYR A 1 88 ? 0.099 -4.895 -1.564 1.00 87.62 88 TYR A O 1
ATOM 639 N N . ARG A 1 89 ? 1.861 -4.578 -2.922 1.00 88.31 89 ARG A N 1
ATOM 640 C CA . ARG A 1 89 ? 2.797 -4.205 -1.857 1.00 88.31 89 ARG A CA 1
ATOM 641 C C . ARG A 1 89 ? 3.672 -3.038 -2.277 1.00 88.31 89 ARG A C 1
ATOM 643 O O . ARG A 1 89 ? 4.440 -3.135 -3.230 1.00 88.31 89 ARG A O 1
ATOM 650 N N . PHE A 1 90 ? 3.628 -1.967 -1.496 1.00 86.12 90 PHE A N 1
ATOM 651 C CA . PHE A 1 90 ? 4.359 -0.737 -1.765 1.00 86.12 90 PHE A CA 1
ATOM 652 C C . PHE A 1 90 ? 5.233 -0.344 -0.578 1.00 86.12 90 PHE A C 1
ATOM 654 O O . PHE A 1 90 ? 4.799 -0.385 0.572 1.00 86.12 90 PHE A O 1
ATOM 661 N N . ASN A 1 91 ? 6.463 0.077 -0.873 1.00 86.25 91 ASN A N 1
ATOM 662 C CA . ASN A 1 91 ? 7.378 0.654 0.108 1.00 86.25 91 ASN A CA 1
ATOM 663 C C . ASN A 1 91 ? 7.457 2.166 -0.115 1.00 86.25 91 ASN A C 1
ATOM 665 O O . ASN A 1 91 ? 7.868 2.619 -1.186 1.00 86.25 91 ASN A O 1
ATOM 669 N N . GLY A 1 92 ? 7.061 2.929 0.895 1.00 77.69 92 GLY A N 1
ATOM 670 C CA . GLY A 1 92 ? 7.151 4.377 0.929 1.00 77.69 92 GLY A CA 1
ATOM 671 C C . GLY A 1 92 ? 8.594 4.822 0.756 1.00 77.69 92 GLY A C 1
ATOM 672 O O . GLY A 1 92 ? 9.506 4.329 1.421 1.00 77.69 92 GLY A O 1
ATOM 673 N N . LYS A 1 93 ? 8.812 5.765 -0.157 1.00 76.38 93 LYS A N 1
ATOM 674 C CA . LYS A 1 93 ? 10.105 6.436 -0.307 1.00 76.38 93 LYS A CA 1
ATOM 675 C C . LYS A 1 93 ? 10.333 7.410 0.854 1.00 76.38 93 LYS A C 1
ATOM 677 O O . LYS A 1 93 ? 9.418 7.730 1.606 1.00 76.38 93 LYS A O 1
ATOM 682 N N . LYS A 1 94 ? 11.559 7.938 0.969 1.00 65.31 94 LYS A N 1
ATOM 683 C CA . LYS A 1 94 ? 11.972 8.877 2.038 1.00 65.31 94 LYS A CA 1
ATOM 684 C C . LYS A 1 94 ? 11.081 10.124 2.189 1.00 65.31 94 LYS A C 1
ATOM 686 O O . LYS A 1 94 ? 11.172 10.800 3.203 1.00 65.31 94 LYS A O 1
ATOM 691 N N . ASN A 1 95 ? 10.278 10.456 1.180 1.00 64.31 95 ASN A N 1
ATOM 692 C CA . ASN A 1 95 ? 9.372 11.603 1.155 1.00 64.31 95 ASN A CA 1
ATOM 693 C C . ASN A 1 95 ? 7.940 11.287 1.623 1.00 64.31 95 ASN A C 1
ATOM 695 O O . ASN A 1 95 ? 7.119 12.199 1.647 1.00 64.31 95 ASN A O 1
ATOM 699 N N . VAL A 1 96 ? 7.622 10.038 1.980 1.00 66.56 96 VAL A N 1
ATOM 700 C CA . VAL A 1 96 ? 6.352 9.718 2.645 1.00 66.56 96 VAL A CA 1
ATOM 701 C C . VAL A 1 96 ? 6.488 10.118 4.111 1.00 66.56 96 VAL A C 1
ATOM 703 O O . VAL A 1 96 ? 7.048 9.388 4.927 1.00 66.56 96 VAL A O 1
ATOM 706 N N . GLU A 1 97 ? 6.042 11.331 4.434 1.00 64.88 97 GLU A N 1
ATOM 707 C CA . GLU A 1 97 ? 6.134 11.873 5.787 1.00 64.88 97 GLU A CA 1
ATOM 708 C C . GLU A 1 97 ? 5.097 11.192 6.689 1.00 64.88 97 GLU A C 1
ATOM 710 O O . GLU A 1 97 ? 3.901 11.484 6.638 1.00 64.88 97 GLU A O 1
ATOM 715 N N . PHE A 1 98 ? 5.563 10.268 7.528 1.00 64.88 98 PHE A N 1
ATOM 716 C CA . PHE A 1 98 ? 4.741 9.673 8.570 1.00 64.88 98 PHE A CA 1
ATOM 717 C C . PHE A 1 98 ? 4.592 10.664 9.725 1.00 64.88 98 PHE A C 1
ATOM 719 O O . PHE A 1 98 ? 5.502 10.854 10.534 1.00 64.88 98 PHE A O 1
ATOM 726 N N . ARG A 1 99 ? 3.443 11.331 9.794 1.00 67.00 99 ARG A N 1
ATOM 727 C CA . ARG A 1 99 ? 3.099 12.225 10.900 1.00 67.00 99 ARG A CA 1
ATOM 728 C C . ARG A 1 99 ? 2.530 11.401 12.052 1.00 67.00 99 ARG A C 1
ATOM 730 O O . ARG A 1 99 ? 2.064 10.282 11.866 1.00 67.00 99 ARG A O 1
ATOM 737 N N . SER A 1 100 ? 2.522 11.966 13.258 1.00 61.31 100 SER A N 1
ATOM 738 C CA . SER A 1 100 ? 2.082 11.280 14.489 1.00 61.31 100 SER A CA 1
ATOM 739 C C . SER A 1 100 ? 0.665 10.691 14.446 1.00 61.31 100 SER A C 1
ATOM 741 O O . SER A 1 100 ? 0.323 9.901 15.318 1.00 61.31 100 SER A O 1
ATOM 743 N N . LYS A 1 101 ? -0.145 11.068 13.450 1.00 68.94 101 LYS A N 1
ATOM 744 C CA . LYS A 1 101 ? -1.512 10.587 13.242 1.00 68.94 101 LYS A CA 1
ATOM 745 C C . LYS A 1 101 ? -1.730 9.867 11.912 1.00 68.94 101 LYS A C 1
ATOM 747 O O . LYS A 1 101 ? -2.869 9.519 11.650 1.00 68.94 101 LYS A O 1
ATOM 752 N N . GLY A 1 102 ? -0.703 9.667 11.077 1.00 78.75 102 GLY A N 1
ATOM 753 C CA . GLY A 1 102 ? -0.845 8.998 9.781 1.00 78.75 102 GLY A CA 1
ATOM 754 C C . GLY A 1 102 ? 0.033 9.561 8.658 1.00 78.75 102 GLY A C 1
ATOM 755 O O . GLY A 1 102 ? 1.003 10.270 8.919 1.00 78.75 102 GLY A O 1
ATOM 756 N N . PHE A 1 103 ? -0.297 9.254 7.401 1.00 84.19 103 PHE A N 1
ATOM 757 C CA . PHE A 1 103 ? 0.431 9.744 6.223 1.00 84.19 103 PHE A CA 1
ATOM 758 C C . PHE A 1 103 ? -0.508 10.021 5.049 1.00 84.19 103 PHE A C 1
ATOM 760 O O . PHE A 1 103 ? -1.622 9.505 4.978 1.00 84.19 103 PHE A O 1
ATOM 767 N N . THR A 1 104 ? -0.008 10.807 4.099 1.00 86.25 104 THR A N 1
ATOM 768 C CA . THR A 1 104 ? -0.568 10.901 2.749 1.00 86.25 104 THR A CA 1
ATOM 769 C C . THR A 1 104 ? 0.506 10.479 1.758 1.00 86.25 104 THR A C 1
ATOM 771 O O . THR A 1 104 ? 1.680 10.821 1.924 1.00 86.25 104 THR A O 1
ATOM 774 N N . TRP A 1 105 ? 0.135 9.691 0.756 1.00 86.56 105 TRP A N 1
ATOM 775 C CA . TRP A 1 105 ? 1.070 9.199 -0.246 1.00 86.56 105 TRP A CA 1
ATOM 776 C C . TRP A 1 105 ? 0.425 9.200 -1.621 1.00 86.56 105 TRP A C 1
ATOM 778 O O . TRP A 1 105 ? -0.470 8.411 -1.903 1.00 86.56 105 TRP A O 1
ATOM 788 N N . LYS A 1 106 ? 0.938 10.076 -2.485 1.00 88.44 106 LYS A N 1
ATOM 789 C CA . LYS A 1 106 ? 0.567 10.144 -3.891 1.00 88.44 106 LYS A CA 1
ATOM 790 C C . LYS A 1 106 ? 1.779 9.886 -4.770 1.00 88.44 106 LYS A C 1
ATOM 792 O O . LYS A 1 106 ? 2.763 10.622 -4.693 1.00 88.44 106 LYS A O 1
ATOM 797 N N . GLU A 1 107 ? 1.730 8.842 -5.584 1.00 87.44 107 GLU A N 1
ATOM 798 C CA . GLU A 1 107 ? 2.838 8.463 -6.460 1.00 87.44 107 GLU A CA 1
ATOM 799 C C . GLU A 1 107 ? 2.361 7.624 -7.649 1.00 87.44 107 GLU A C 1
ATOM 801 O O . GLU A 1 107 ? 1.349 6.934 -7.587 1.00 87.44 107 GLU A O 1
ATOM 806 N N . THR A 1 108 ? 3.119 7.658 -8.743 1.00 85.88 108 THR A N 1
ATOM 807 C CA . THR A 1 108 ? 2.985 6.690 -9.831 1.00 85.88 108 THR A CA 1
ATOM 808 C C . THR A 1 108 ? 4.028 5.592 -9.660 1.00 85.88 108 THR A C 1
ATOM 810 O O . THR A 1 108 ? 5.230 5.837 -9.803 1.00 85.88 108 THR A O 1
ATOM 813 N N . ILE A 1 109 ? 3.573 4.374 -9.388 1.00 82.50 109 ILE A N 1
ATOM 814 C CA . ILE A 1 109 ? 4.424 3.195 -9.250 1.00 82.50 109 ILE A CA 1
ATOM 815 C C . ILE A 1 109 ? 4.499 2.476 -10.591 1.00 82.50 109 ILE A C 1
ATOM 817 O O . ILE A 1 109 ? 3.489 2.230 -11.247 1.00 82.50 109 ILE A O 1
ATOM 821 N N . LYS A 1 110 ? 5.728 2.163 -10.998 1.00 82.56 110 LYS A N 1
ATOM 822 C CA . LYS A 1 110 ? 6.045 1.422 -12.216 1.00 82.56 110 LYS A CA 1
ATOM 823 C C . LYS A 1 110 ? 6.607 0.066 -11.816 1.00 82.56 110 LYS A C 1
ATOM 825 O O . LYS A 1 110 ? 7.700 0.013 -11.252 1.00 82.56 110 LYS A O 1
ATOM 830 N N . GLU A 1 111 ? 5.871 -0.996 -12.103 1.00 77.38 111 GLU A N 1
ATOM 831 C CA . GLU A 1 111 ? 6.349 -2.368 -11.959 1.00 77.38 111 GLU A CA 1
ATOM 832 C C . GLU A 1 111 ? 6.963 -2.839 -13.272 1.00 77.38 111 GLU A C 1
ATOM 834 O O . GLU A 1 111 ? 6.456 -2.556 -14.360 1.00 77.38 111 GLU A O 1
ATOM 839 N N . TYR A 1 112 ? 8.085 -3.538 -13.159 1.00 75.88 112 TYR A N 1
ATOM 840 C CA . TYR A 1 112 ? 8.821 -4.091 -14.283 1.00 75.88 112 TYR A CA 1
ATOM 841 C C . TYR A 1 112 ? 8.915 -5.599 -14.098 1.00 75.88 112 TYR A C 1
ATOM 843 O O . TYR A 1 112 ? 9.169 -6.079 -12.995 1.00 75.88 112 TYR A O 1
ATOM 851 N N . ASP A 1 113 ? 8.769 -6.316 -15.202 1.00 78.19 113 ASP A N 1
ATOM 852 C CA . ASP A 1 113 ? 8.958 -7.757 -15.292 1.00 78.19 113 ASP A CA 1
ATOM 853 C C . ASP A 1 113 ? 10.354 -8.146 -14.771 1.00 78.19 113 ASP A C 1
ATOM 855 O O . ASP A 1 113 ? 11.385 -7.745 -15.325 1.00 78.19 113 ASP A O 1
ATOM 859 N N . ASN A 1 114 ? 10.386 -8.909 -13.676 1.00 73.94 114 ASN A N 1
ATOM 860 C CA . ASN A 1 114 ? 11.623 -9.268 -12.984 1.00 73.94 114 ASN A CA 1
ATOM 861 C C . ASN A 1 114 ? 12.561 -10.128 -13.847 1.00 73.94 114 ASN A C 1
ATOM 863 O O . ASN A 1 114 ? 13.783 -9.989 -13.730 1.00 73.94 114 ASN A O 1
ATOM 867 N N . GLU A 1 115 ? 12.030 -10.987 -14.722 1.00 80.19 115 GLU A N 1
ATOM 868 C CA . GLU A 1 115 ? 12.852 -11.818 -15.607 1.00 80.19 115 GLU A CA 1
ATOM 869 C C . GLU A 1 115 ? 13.501 -10.966 -16.696 1.00 80.19 115 GLU A C 1
ATOM 871 O O . GLU A 1 115 ? 14.711 -11.067 -16.933 1.00 80.19 115 GLU A O 1
ATOM 876 N N . LYS A 1 116 ? 12.739 -10.038 -17.287 1.00 75.06 116 LYS A N 1
ATOM 877 C CA . LYS A 1 116 ? 13.285 -9.057 -18.237 1.00 75.06 116 LYS A CA 1
ATOM 878 C C . LYS A 1 116 ? 14.304 -8.141 -17.572 1.00 75.06 116 LYS A C 1
ATOM 880 O O . LYS A 1 116 ? 15.344 -7.865 -18.169 1.00 75.06 116 LYS A O 1
ATOM 885 N N . MET A 1 117 ? 14.057 -7.695 -16.339 1.00 76.19 117 MET A N 1
ATOM 886 C CA . MET A 1 117 ? 15.024 -6.889 -15.587 1.00 76.19 117 MET A CA 1
ATOM 887 C C . MET A 1 117 ? 16.338 -7.637 -15.369 1.00 76.19 117 MET A C 1
ATOM 889 O O . MET A 1 117 ? 17.408 -7.067 -15.591 1.00 76.19 117 MET A O 1
ATOM 893 N N . LYS A 1 118 ? 16.268 -8.908 -14.964 1.00 81.62 118 LYS A N 1
ATOM 894 C CA . LYS A 1 118 ? 17.451 -9.743 -14.745 1.00 81.62 118 LYS A CA 1
ATOM 895 C C . LYS A 1 118 ? 18.260 -9.907 -16.033 1.00 81.62 118 LYS A C 1
ATOM 897 O O . LYS A 1 118 ? 19.452 -9.608 -16.032 1.00 81.62 118 LYS A O 1
ATOM 902 N N . ALA A 1 119 ? 17.603 -10.265 -17.135 1.00 82.38 119 ALA A N 1
ATOM 903 C CA . ALA A 1 119 ? 18.253 -10.414 -18.437 1.00 82.38 119 ALA A CA 1
ATOM 904 C C . ALA A 1 119 ? 18.909 -9.106 -18.924 1.00 82.38 119 ALA A C 1
ATOM 906 O O . ALA A 1 119 ? 19.987 -9.120 -19.517 1.00 82.38 119 ALA A O 1
ATOM 907 N N . LEU A 1 120 ? 18.294 -7.950 -18.654 1.00 79.00 120 LEU A N 1
ATOM 908 C CA . LEU A 1 120 ? 18.857 -6.644 -19.015 1.00 79.00 120 LEU A CA 1
ATOM 909 C C . LEU A 1 120 ? 20.078 -6.274 -18.178 1.00 79.00 120 LEU A C 1
ATOM 911 O O . LEU A 1 120 ? 21.032 -5.726 -18.730 1.00 79.00 120 LEU A O 1
ATOM 915 N N . MET A 1 121 ? 20.059 -6.578 -16.878 1.00 79.25 121 MET A N 1
ATOM 916 C CA . MET A 1 121 ? 21.216 -6.373 -16.008 1.00 79.25 121 MET A CA 1
ATOM 917 C C . MET A 1 121 ? 22.387 -7.270 -16.420 1.00 79.25 121 MET A C 1
ATOM 919 O O . MET A 1 121 ? 23.509 -6.778 -16.523 1.00 79.25 121 MET A O 1
ATOM 923 N N . GLU A 1 122 ? 22.126 -8.538 -16.745 1.00 87.00 122 GLU A N 1
ATOM 924 C CA . GLU A 1 122 ? 23.130 -9.462 -17.296 1.00 87.00 122 GLU A CA 1
ATOM 925 C C . GLU A 1 122 ? 23.690 -8.968 -18.642 1.00 87.00 122 GLU A C 1
ATOM 927 O O . GLU A 1 122 ? 24.881 -9.106 -18.913 1.00 87.00 122 GLU A O 1
ATOM 932 N N . ALA A 1 123 ? 22.860 -8.310 -19.457 1.00 85.12 123 ALA A N 1
ATOM 933 C CA . ALA A 1 123 ? 23.260 -7.702 -2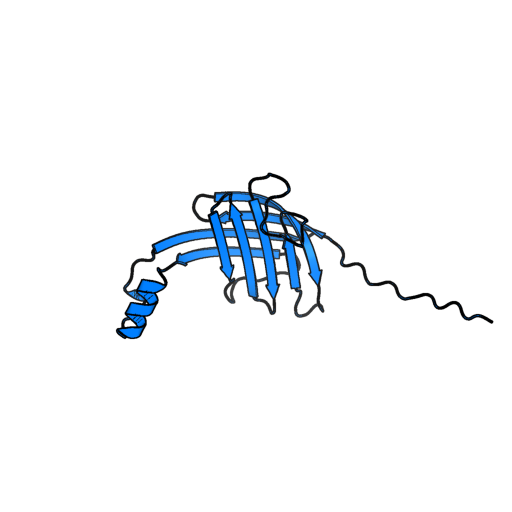0.725 1.00 85.12 123 ALA A CA 1
ATOM 934 C C . ALA A 1 123 ? 23.888 -6.294 -20.596 1.00 85.12 123 ALA A C 1
ATOM 936 O O . ALA A 1 123 ? 24.166 -5.659 -21.616 1.00 85.12 123 ALA A O 1
ATOM 937 N N . GLY A 1 124 ? 24.072 -5.760 -19.380 1.00 83.31 124 GLY A N 1
ATOM 938 C CA . GLY A 1 124 ? 24.633 -4.420 -19.146 1.00 83.31 124 GLY A CA 1
ATOM 939 C C . GLY A 1 124 ? 23.754 -3.256 -19.630 1.00 83.31 124 GLY A C 1
ATOM 940 O O . GLY A 1 124 ? 24.244 -2.138 -19.816 1.00 83.31 124 GLY A O 1
ATOM 941 N N . LYS A 1 125 ? 22.458 -3.493 -19.861 1.00 80.12 125 LYS A N 1
ATOM 942 C CA . LYS A 1 125 ? 21.501 -2.488 -20.345 1.00 80.12 125 LYS A CA 1
ATOM 943 C C . LYS A 1 125 ? 20.829 -1.751 -19.189 1.00 80.12 125 LYS A C 1
ATOM 945 O O . LYS A 1 125 ? 20.685 -2.267 -18.083 1.00 80.12 125 LYS A O 1
ATOM 950 N N . ARG A 1 126 ? 20.407 -0.507 -19.444 1.00 68.94 126 ARG A N 1
ATOM 951 C CA . ARG A 1 126 ? 19.766 0.342 -18.433 1.00 68.94 126 ARG A CA 1
ATOM 952 C C . ARG A 1 126 ? 18.255 0.128 -18.417 1.00 68.94 126 ARG A C 1
ATOM 954 O O . ARG A 1 126 ? 17.590 0.131 -19.444 1.00 68.94 126 ARG A O 1
ATOM 961 N N . LEU A 1 127 ? 17.718 0.044 -17.207 1.00 65.62 127 LEU A N 1
ATOM 962 C CA . LEU A 1 127 ? 16.297 -0.158 -16.911 1.00 65.62 127 LEU A CA 1
ATOM 963 C C . LEU A 1 127 ? 15.368 0.937 -17.458 1.00 65.62 127 LEU A C 1
ATOM 965 O O . LEU A 1 127 ? 14.225 0.670 -17.807 1.00 65.62 127 LEU A O 1
ATOM 969 N N . LYS A 1 128 ? 15.876 2.167 -17.571 1.00 68.00 128 LYS A N 1
ATOM 970 C CA . LYS A 1 128 ? 15.122 3.340 -18.041 1.00 68.00 128 LYS A CA 1
ATOM 971 C C . LYS A 1 128 ? 14.637 3.247 -19.496 1.00 68.00 128 LYS A C 1
ATOM 973 O O . LYS A 1 128 ? 13.802 4.053 -19.887 1.00 68.00 128 LYS A O 1
ATOM 978 N N . ASP A 1 129 ? 15.177 2.309 -20.272 1.00 70.12 129 ASP A N 1
ATOM 979 C CA . ASP A 1 129 ? 14.866 2.143 -21.694 1.00 70.12 129 ASP A CA 1
ATOM 980 C C . ASP A 1 129 ? 13.745 1.103 -21.928 1.00 70.12 129 ASP A C 1
ATOM 982 O O . ASP A 1 129 ? 13.410 0.803 -23.071 1.00 70.12 129 ASP A O 1
ATOM 986 N N . GLN A 1 130 ? 13.159 0.545 -20.859 1.00 69.69 130 GLN A N 1
ATOM 987 C CA . GLN A 1 130 ? 12.038 -0.396 -20.933 1.00 69.69 130 GLN A CA 1
ATOM 988 C C . GLN A 1 130 ? 10.708 0.244 -20.557 1.00 69.69 130 GLN A C 1
ATOM 990 O O . GLN A 1 130 ? 10.619 1.050 -19.626 1.00 69.69 130 GLN A O 1
ATOM 995 N N . ALA A 1 131 ? 9.654 -0.192 -21.245 1.00 73.12 131 ALA A N 1
ATOM 996 C CA . ALA A 1 131 ? 8.296 0.071 -20.806 1.00 73.12 131 ALA A CA 1
ATOM 997 C C . ALA A 1 131 ? 8.018 -0.728 -19.517 1.00 73.12 131 ALA A C 1
ATOM 999 O O . ALA A 1 131 ? 8.370 -1.908 -19.446 1.00 73.12 131 ALA A O 1
ATOM 1000 N N . PRO A 1 132 ? 7.411 -0.105 -18.495 1.00 77.38 132 PRO A N 1
ATOM 1001 C CA . PRO A 1 132 ? 6.938 -0.838 -17.331 1.00 77.38 132 PRO A CA 1
ATOM 1002 C C . PRO A 1 132 ? 5.845 -1.824 -17.743 1.00 77.38 132 PRO A C 1
ATOM 1004 O O . PRO A 1 132 ? 5.064 -1.556 -18.656 1.00 77.38 132 PRO A O 1
ATOM 1007 N N . GLU A 1 133 ? 5.788 -2.955 -17.051 1.00 78.56 133 GLU A N 1
ATOM 1008 C CA . GLU A 1 133 ? 4.732 -3.947 -17.236 1.00 78.56 133 GLU A CA 1
ATOM 1009 C C . GLU A 1 133 ? 3.400 -3.398 -16.733 1.00 78.56 133 GLU A C 1
ATOM 1011 O O . GLU A 1 133 ? 2.362 -3.562 -17.373 1.00 78.56 133 GLU A O 1
ATOM 1016 N N . ARG A 1 134 ? 3.439 -2.704 -15.591 1.00 77.69 134 ARG A N 1
ATOM 1017 C CA . ARG A 1 134 ? 2.260 -2.101 -14.983 1.00 77.69 134 ARG A CA 1
ATOM 1018 C C . ARG A 1 134 ? 2.596 -0.732 -14.420 1.00 77.69 134 ARG A C 1
ATOM 1020 O O . ARG A 1 134 ? 3.679 -0.495 -13.881 1.00 77.69 134 ARG A O 1
ATOM 1027 N N . VAL A 1 135 ? 1.652 0.185 -14.578 1.00 81.56 135 VAL A N 1
ATOM 1028 C CA . VAL A 1 135 ? 1.728 1.538 -14.037 1.00 81.56 135 VAL A CA 1
ATOM 1029 C C . VAL A 1 135 ? 0.482 1.756 -13.209 1.00 81.56 135 VAL A C 1
ATOM 1031 O O . VAL A 1 135 ? -0.625 1.693 -13.740 1.00 81.56 135 VAL A O 1
ATOM 1034 N N . TYR A 1 136 ? 0.665 2.022 -11.923 1.00 83.00 136 TYR A N 1
ATOM 1035 C CA . TYR A 1 136 ? -0.438 2.327 -11.025 1.00 83.00 136 TYR A CA 1
ATOM 1036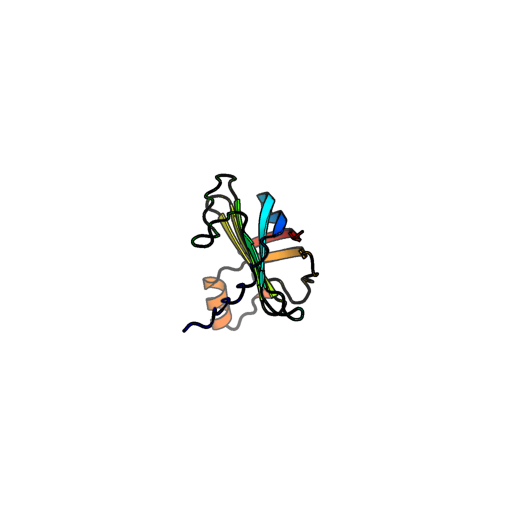 C C . TYR A 1 136 ? -0.235 3.705 -10.431 1.00 83.00 136 TYR A C 1
ATOM 1038 O O . TYR A 1 136 ? 0.862 4.066 -10.007 1.00 83.00 136 TYR A O 1
ATOM 1046 N N . GLU A 1 137 ? -1.317 4.463 -10.377 1.00 85.50 137 GLU A N 1
ATOM 1047 C CA . GLU A 1 137 ? -1.402 5.605 -9.487 1.00 85.50 137 GLU A CA 1
ATOM 1048 C C . GLU A 1 137 ? -1.802 5.091 -8.112 1.00 85.50 137 GLU A C 1
ATOM 1050 O O . GLU A 1 137 ? -2.775 4.340 -7.986 1.00 85.50 137 GLU A O 1
ATOM 1055 N N . ILE A 1 138 ? -1.037 5.499 -7.108 1.00 86.62 138 ILE A N 1
ATOM 1056 C CA . ILE A 1 138 ? -1.419 5.376 -5.715 1.00 86.62 138 ILE A CA 1
ATOM 1057 C C . ILE A 1 138 ? -1.756 6.764 -5.183 1.00 86.62 138 ILE A C 1
ATOM 1059 O O . ILE A 1 138 ? -1.030 7.730 -5.428 1.00 86.62 138 ILE A O 1
ATOM 1063 N N . ASP A 1 139 ? -2.881 6.857 -4.491 1.00 89.00 139 ASP A N 1
ATOM 1064 C CA . ASP A 1 139 ? -3.310 8.036 -3.743 1.00 89.00 139 ASP A CA 1
ATOM 1065 C C . ASP A 1 139 ? -3.897 7.518 -2.437 1.00 89.00 139 ASP A C 1
ATOM 1067 O O . ASP A 1 139 ? -5.004 6.990 -2.430 1.00 89.00 139 ASP A O 1
ATOM 1071 N N . LEU A 1 140 ? -3.091 7.524 -1.380 1.00 88.31 140 LEU A N 1
ATOM 1072 C CA . LEU A 1 140 ? -3.385 6.885 -0.105 1.00 88.31 140 LEU A CA 1
ATOM 1073 C C . LEU A 1 140 ? -3.428 7.932 0.998 1.00 88.31 140 LEU A C 1
ATOM 1075 O O . LEU A 1 140 ? -2.489 8.714 1.162 1.00 88.31 140 LEU A O 1
ATOM 1079 N N . GLU A 1 141 ? -4.471 7.877 1.810 1.00 88.12 141 GLU A N 1
ATOM 1080 C CA . GLU A 1 141 ? -4.564 8.593 3.072 1.00 88.12 141 GLU A CA 1
ATOM 1081 C C . GLU A 1 141 ? -4.765 7.578 4.194 1.00 88.12 141 GLU A C 1
ATOM 1083 O O . GLU A 1 141 ? -5.662 6.734 4.154 1.00 88.12 141 GLU A O 1
ATOM 1088 N N . PHE A 1 142 ? -3.908 7.672 5.201 1.00 86.81 142 PHE A N 1
ATOM 1089 C CA . PHE A 1 142 ? -3.947 6.835 6.386 1.00 86.81 142 PHE A CA 1
ATOM 1090 C C . PHE A 1 142 ? -4.031 7.715 7.624 1.00 86.81 142 PHE A C 1
ATOM 1092 O O . PHE A 1 142 ? -3.289 8.697 7.725 1.00 86.81 142 PHE A O 1
ATOM 1099 N N . SER A 1 143 ? -4.880 7.342 8.581 1.00 85.88 143 SER A N 1
ATOM 1100 C CA . SER A 1 143 ? -4.952 8.011 9.878 1.00 85.88 143 SER A CA 1
ATOM 1101 C C . SER A 1 143 ? -5.246 7.065 11.045 1.00 85.88 143 SER A C 1
ATOM 1103 O O . SER A 1 143 ? -5.959 6.086 10.861 1.00 85.88 143 SER A O 1
ATOM 1105 N N . CYS A 1 144 ? -4.732 7.384 12.239 1.00 83.12 144 CYS A N 1
ATOM 1106 C CA . CYS A 1 144 ? -5.083 6.757 13.525 1.00 83.12 144 CYS A CA 1
ATOM 1107 C C . CYS A 1 144 ? -5.559 7.826 14.521 1.00 83.12 144 CYS A C 1
ATOM 1109 O O . CYS A 1 144 ? -4.982 8.922 14.568 1.00 83.12 144 CYS A O 1
ATOM 1111 N N . GLN A 1 145 ? -6.589 7.512 15.313 1.00 77.62 145 GLN A N 1
ATOM 1112 C CA . GLN A 1 145 ? -7.223 8.405 16.294 1.00 77.62 145 GLN A CA 1
ATOM 1113 C C . GLN A 1 145 ? -7.113 7.877 17.722 1.00 77.62 145 GLN A C 1
ATOM 1115 O O . GLN A 1 145 ? -7.356 6.675 17.951 1.00 77.62 145 GLN A O 1
#

Foldseek 3Di:
DDDDDPPDDPPPQPFWKKWKFWDKAPDGDIAIWTWGWDDDPVWTWIWIASDPPPVCQADPPVPPQKRWIWTGGPNKIWIWMGRNPDTDIDIDDNPQGQDPFWTWDWDKDFAADPVVVVVCVVVVHDPVVDHGPDIIIITMTMGTD